Protein AF-A0A6B3H0V3-F1 (afdb_monomer)

Solvent-accessible surface area (backbone atoms only — not comparable to full-atom values): 5989 Å² total; per-residue (Å²): 111,66,80,54,51,26,63,75,72,72,44,69,34,67,39,83,48,92,97,48,70,41,69,31,74,62,24,48,54,48,48,50,52,49,38,36,52,51,39,52,52,52,49,53,53,34,56,59,49,37,74,75,75,44,64,50,52,76,47,32,41,62,29,33,73,68,52,39,71,73,42,46,67,62,52,58,51,49,46,49,71,81,26,72,63,41,43,77,44,76,44,82,32,55,68,74,56,37,54,51,28,42,73,30,43,78,28,99

pLDDT: mean 90.6, std 6.42, range [68.62, 97.12]

Structure (mmCIF, N/CA/C/O backbone):
data_AF-A0A6B3H0V3-F1
#
_entry.id   AF-A0A6B3H0V3-F1
#
loop_
_atom_site.group_PDB
_atom_site.i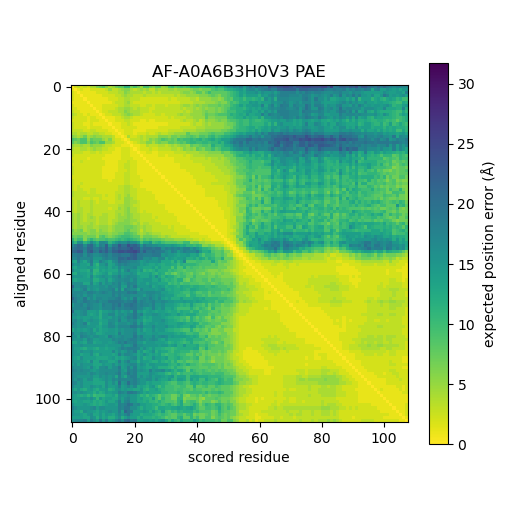d
_atom_site.type_symbol
_atom_site.label_atom_id
_atom_site.label_alt_id
_atom_site.label_comp_id
_atom_site.label_asym_id
_atom_site.label_entity_id
_atom_site.label_seq_id
_atom_site.pdbx_PDB_ins_code
_atom_site.Cartn_x
_atom_site.Cartn_y
_atom_site.Cartn_z
_atom_site.occupancy
_atom_site.B_iso_or_equiv
_atom_site.auth_seq_id
_atom_site.auth_comp_id
_atom_site.auth_asym_id
_atom_site.auth_a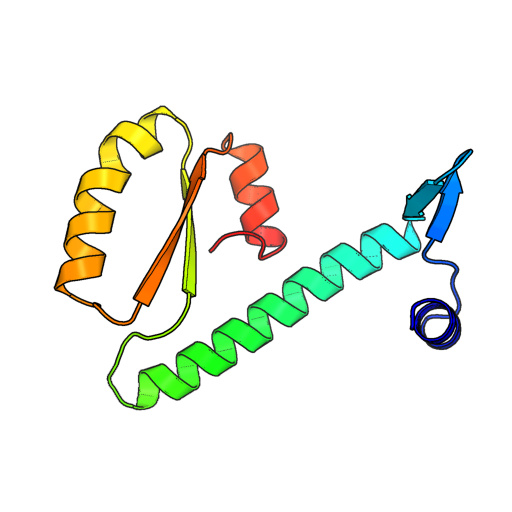tom_id
_atom_site.pdbx_PDB_model_num
ATOM 1 N N . GLN A 1 1 ? -20.292 9.415 7.855 1.00 84.12 1 GLN A N 1
ATOM 2 C CA . GLN A 1 1 ? -19.999 8.021 7.449 1.00 84.12 1 GLN A CA 1
ATOM 3 C C . GLN A 1 1 ? -19.484 7.171 8.610 1.00 84.12 1 GLN A C 1
ATOM 5 O O . GLN A 1 1 ? -20.009 6.084 8.793 1.00 84.12 1 GLN A O 1
ATOM 10 N N . MET A 1 2 ? -18.563 7.657 9.452 1.00 88.94 2 MET A N 1
ATOM 11 C CA . MET A 1 2 ? -17.979 6.826 10.520 1.00 88.94 2 MET A CA 1
ATOM 12 C C . MET A 1 2 ? -18.982 6.310 11.565 1.00 88.94 2 MET A C 1
ATOM 14 O O . MET A 1 2 ? -19.017 5.121 11.836 1.00 88.94 2 MET A O 1
ATOM 18 N N . ALA A 1 3 ? -19.923 7.147 12.011 1.00 87.19 3 ALA A N 1
ATOM 19 C CA . ALA A 1 3 ? -21.003 6.712 12.907 1.00 87.19 3 ALA A CA 1
ATOM 20 C C . ALA A 1 3 ? -21.958 5.659 12.298 1.00 87.19 3 ALA A C 1
ATOM 22 O O . ALA A 1 3 ? -22.752 5.054 13.012 1.00 87.19 3 ALA A O 1
ATOM 23 N N . LYS A 1 4 ? -21.965 5.477 10.969 1.00 92.62 4 LYS A N 1
ATOM 24 C CA . LYS A 1 4 ? -22.687 4.373 10.316 1.00 92.62 4 LYS A CA 1
ATOM 25 C C . LYS A 1 4 ? -21.854 3.093 10.398 1.00 92.62 4 LYS A C 1
ATOM 27 O O . LYS A 1 4 ? -22.382 2.078 10.828 1.00 92.62 4 LYS A O 1
ATOM 32 N N . LEU A 1 5 ? -20.565 3.184 10.078 1.00 92.19 5 LEU A N 1
ATOM 33 C CA . LEU A 1 5 ? -19.636 2.059 10.148 1.00 92.19 5 LEU A CA 1
ATOM 34 C C . LEU A 1 5 ? -19.510 1.502 11.574 1.00 92.19 5 LEU A C 1
ATOM 36 O O . LEU A 1 5 ? -19.591 0.299 11.766 1.00 92.19 5 LEU A O 1
ATOM 40 N N . GLU A 1 6 ? -19.418 2.364 12.588 1.00 93.44 6 GLU A N 1
ATOM 41 C CA . GLU A 1 6 ? -19.401 1.942 13.998 1.00 93.44 6 GLU A CA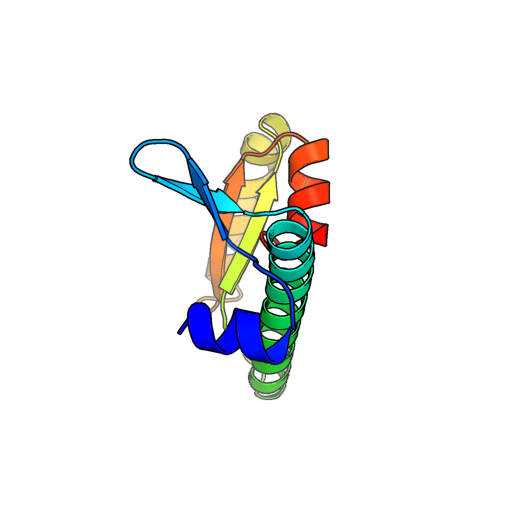 1
ATOM 42 C C . GLU A 1 6 ? -20.680 1.190 14.400 1.00 93.44 6 GLU A C 1
ATOM 44 O O . GLU A 1 6 ? -20.623 0.247 15.186 1.00 93.44 6 GLU A O 1
ATOM 49 N N . ARG A 1 7 ? -21.838 1.567 13.836 1.00 93.81 7 ARG A N 1
ATOM 50 C CA . ARG A 1 7 ? -23.105 0.854 14.065 1.00 93.81 7 ARG A CA 1
ATOM 51 C C . ARG A 1 7 ? -23.144 -0.502 13.370 1.00 93.81 7 ARG A C 1
ATOM 53 O O . ARG A 1 7 ? -23.690 -1.436 13.938 1.00 93.81 7 ARG A O 1
ATOM 60 N N . GLU A 1 8 ? -22.588 -0.606 12.169 1.00 92.75 8 GLU A N 1
ATOM 61 C CA . GLU A 1 8 ? -22.526 -1.863 11.412 1.00 92.75 8 GLU A CA 1
ATOM 62 C C . GLU A 1 8 ? -21.527 -2.850 12.030 1.00 92.75 8 GLU A C 1
ATOM 64 O O . GLU A 1 8 ? -21.814 -4.038 12.123 1.00 92.75 8 GLU A O 1
ATOM 69 N N . VAL A 1 9 ? -20.385 -2.353 12.510 1.00 91.25 9 VAL A N 1
ATOM 70 C CA . VAL A 1 9 ? -19.352 -3.151 13.191 1.00 91.25 9 VAL A CA 1
ATOM 71 C C . VAL A 1 9 ? -19.728 -3.448 14.651 1.00 91.25 9 VAL A C 1
ATOM 73 O O . VAL A 1 9 ? -19.210 -4.387 15.252 1.00 91.25 9 VAL A O 1
ATOM 76 N N . GLY A 1 10 ? -20.626 -2.655 15.244 1.00 94.19 10 GLY A N 1
ATOM 77 C CA . GLY A 1 10 ? -21.059 -2.797 16.636 1.00 94.19 10 GLY A CA 1
ATOM 78 C C . GLY A 1 10 ? -20.011 -2.364 17.668 1.00 94.19 10 GLY A C 1
ATOM 79 O O . GLY A 1 10 ? -20.161 -2.661 18.851 1.00 94.19 10 GLY A O 1
ATOM 80 N N . GLN A 1 11 ? -18.951 -1.668 17.245 1.00 95.69 11 GLN A N 1
ATOM 81 C CA . GLN A 1 11 ? -17.875 -1.183 18.113 1.00 95.69 11 GLN A CA 1
ATOM 82 C C . GLN A 1 11 ? -17.517 0.265 17.778 1.00 95.69 11 GLN A C 1
ATOM 84 O O . GLN A 1 11 ? -17.574 0.677 16.620 1.00 95.69 11 GLN A O 1
ATOM 89 N N . GLN A 1 12 ? -17.099 1.034 18.789 1.00 95.75 12 GLN A N 1
ATOM 90 C CA . GLN A 1 12 ? -16.483 2.335 18.535 1.00 95.75 12 GLN A CA 1
ATOM 91 C C . GLN A 1 12 ? -15.110 2.144 17.900 1.00 95.75 12 GLN A C 1
ATOM 93 O O . GLN A 1 12 ? -14.260 1.420 18.421 1.00 95.75 12 GLN A O 1
ATOM 98 N N . LEU A 1 13 ? -14.885 2.831 16.788 1.00 96.00 13 LEU A N 1
ATOM 99 C CA . LEU A 1 13 ? -13.652 2.790 16.010 1.00 96.00 13 LEU A CA 1
ATOM 100 C C . LEU A 1 13 ? -12.782 4.013 16.314 1.00 96.00 13 LEU A C 1
ATOM 102 O O . LEU A 1 13 ? -11.558 3.954 16.192 1.00 96.00 13 LEU A O 1
ATOM 106 N N . LEU A 1 14 ? -13.400 5.110 16.762 1.00 95.81 14 LEU A N 1
ATOM 107 C CA . LEU A 1 14 ? -12.720 6.332 17.174 1.00 95.81 14 LEU A CA 1
ATOM 108 C C . LEU A 1 14 ? -12.981 6.652 18.647 1.00 95.81 14 LEU A C 1
ATOM 110 O O . LEU A 1 14 ? -14.096 6.541 19.145 1.00 95.81 14 LEU A O 1
ATOM 114 N N . ALA A 1 15 ? -11.947 7.131 19.332 1.00 94.31 15 ALA A N 1
ATOM 115 C CA . ALA A 1 15 ? -12.032 7.683 20.678 1.00 94.31 15 ALA A CA 1
ATOM 116 C C . ALA A 1 15 ? -11.558 9.140 20.688 1.00 94.31 15 ALA A C 1
ATOM 118 O O . ALA A 1 15 ? -10.631 9.511 19.963 1.00 94.31 15 ALA A O 1
ATOM 119 N N . ARG A 1 16 ? -12.161 9.973 21.544 1.00 94.06 16 ARG A N 1
ATOM 120 C CA . ARG A 1 16 ? -11.704 11.356 21.761 1.00 94.06 16 ARG A CA 1
ATOM 121 C C . ARG A 1 16 ? -10.292 11.361 22.352 1.00 94.06 16 ARG A C 1
ATOM 123 O O . ARG A 1 16 ? -9.981 10.561 23.231 1.00 94.06 16 ARG A O 1
ATOM 130 N N . ASN A 1 17 ? -9.458 12.284 21.887 1.00 92.94 17 ASN A N 1
ATOM 131 C CA . ASN A 1 17 ? -8.113 12.516 22.402 1.00 92.94 17 ASN A CA 1
ATOM 132 C C . ASN A 1 17 ? -7.835 14.026 22.456 1.00 92.94 17 ASN A C 1
ATOM 134 O O . ASN A 1 17 ? -7.367 14.622 21.484 1.00 92.94 17 ASN A O 1
ATOM 138 N N . GLY A 1 18 ? -8.196 14.665 23.573 1.00 92.38 18 GLY A N 1
ATOM 139 C CA . GLY A 1 18 ? -8.121 16.120 23.719 1.00 92.38 18 GLY A CA 1
ATOM 140 C C . GLY A 1 18 ? -8.971 16.842 22.668 1.00 92.38 18 GLY A C 1
ATOM 141 O O . GLY A 1 18 ? -10.189 16.679 22.629 1.00 92.38 18 GLY A O 1
ATOM 142 N N . ARG A 1 19 ? -8.320 17.631 21.801 1.00 93.12 19 ARG A N 1
ATOM 143 C CA . ARG A 1 19 ? -8.970 18.330 20.674 1.00 93.12 19 ARG A CA 1
ATOM 144 C C . ARG A 1 19 ? -9.111 17.475 19.405 1.00 93.12 19 ARG A C 1
ATOM 146 O O . ARG A 1 19 ? -9.675 17.954 18.429 1.00 93.12 19 ARG A O 1
ATOM 153 N N . GLY A 1 20 ? -8.602 16.244 19.404 1.00 93.81 20 GLY A N 1
ATOM 154 C CA . GLY A 1 20 ? -8.627 15.339 18.255 1.00 93.81 20 GLY A CA 1
ATOM 155 C C . GLY A 1 20 ? -9.321 14.009 18.540 1.00 93.81 20 GLY A C 1
ATOM 156 O O . GLY A 1 20 ? -10.014 13.830 19.547 1.00 93.81 20 GLY A O 1
ATOM 157 N N . VAL A 1 21 ? -9.104 13.055 17.637 1.00 94.62 21 VAL A N 1
ATOM 158 C CA . VAL A 1 21 ? -9.561 11.666 17.751 1.00 94.62 21 VAL A CA 1
ATOM 159 C C . VAL A 1 21 ? -8.394 10.711 17.520 1.00 94.62 21 VAL A C 1
ATOM 161 O O . VAL A 1 21 ? -7.431 11.050 16.835 1.00 94.62 21 VAL A O 1
ATOM 164 N N . ARG A 1 22 ? -8.476 9.516 18.100 1.00 95.06 22 ARG A N 1
ATOM 165 C CA . ARG A 1 22 ? -7.552 8.403 17.857 1.00 95.06 22 ARG A CA 1
ATOM 166 C C . ARG A 1 22 ? -8.339 7.147 17.514 1.00 95.06 22 ARG A C 1
ATOM 168 O O . ARG A 1 22 ? -9.467 6.997 17.977 1.00 95.06 22 ARG A O 1
ATOM 175 N N . LEU A 1 23 ? -7.725 6.225 16.779 1.00 95.00 23 LEU A N 1
ATOM 176 C CA . LEU A 1 23 ? -8.294 4.892 16.591 1.00 95.00 23 LEU A CA 1
ATOM 177 C C . LEU A 1 23 ? -8.358 4.146 17.933 1.00 95.00 23 LEU A C 1
ATOM 179 O O . LEU A 1 23 ? -7.411 4.195 18.733 1.00 95.00 23 LEU A O 1
ATOM 183 N N . THR A 1 24 ? -9.465 3.449 18.170 1.00 96.62 24 THR A N 1
ATOM 184 C CA . THR A 1 24 ? -9.555 2.392 19.188 1.00 96.62 24 THR A CA 1
ATOM 185 C C . THR A 1 24 ? -8.789 1.151 18.715 1.00 96.62 24 THR A C 1
ATOM 187 O O . THR A 1 24 ? -8.259 1.132 17.602 1.00 96.62 24 THR A O 1
ATOM 190 N N . ASP A 1 25 ? -8.711 0.105 19.540 1.00 95.62 25 ASP A N 1
ATOM 191 C CA . ASP A 1 25 ? -8.127 -1.172 19.102 1.00 95.62 25 ASP A CA 1
ATOM 192 C C . ASP A 1 25 ? -8.945 -1.797 17.966 1.00 95.62 25 ASP A C 1
ATOM 194 O O . ASP A 1 25 ? -8.379 -2.209 16.957 1.00 95.62 25 ASP A O 1
ATOM 198 N N . ALA A 1 26 ? -10.277 -1.745 18.067 1.00 94.50 26 ALA A N 1
ATOM 199 C CA . ALA A 1 26 ? -11.177 -2.144 16.988 1.00 94.50 26 ALA A CA 1
ATOM 200 C C . ALA A 1 26 ? -10.986 -1.286 15.727 1.00 94.50 26 ALA A C 1
ATOM 202 O O . ALA A 1 26 ? -10.977 -1.808 14.616 1.00 94.50 26 ALA A O 1
ATOM 203 N N . GLY A 1 27 ? -10.777 0.025 15.898 1.00 95.50 27 GLY A N 1
ATOM 204 C CA . GLY A 1 27 ? -10.478 0.946 14.803 1.00 95.50 27 GLY A CA 1
ATOM 205 C C . GLY A 1 27 ? -9.171 0.618 14.083 1.00 95.50 27 GLY A C 1
ATOM 206 O O . GLY A 1 27 ? -9.140 0.640 12.857 1.00 95.50 27 GLY A O 1
ATOM 207 N N . ARG A 1 28 ? -8.108 0.282 14.827 1.00 95.25 28 ARG A N 1
ATOM 208 C CA . ARG A 1 28 ? -6.830 -0.172 14.253 1.00 95.25 28 ARG A CA 1
ATOM 209 C C . ARG A 1 28 ? -6.996 -1.474 13.482 1.00 95.25 28 ARG A C 1
ATOM 211 O O . ARG A 1 28 ? -6.607 -1.531 12.323 1.00 95.25 28 ARG A O 1
ATOM 218 N N . LEU A 1 29 ? -7.634 -2.470 14.097 1.00 94.44 29 LEU A N 1
ATOM 219 C CA . LEU A 1 29 ? -7.865 -3.767 13.467 1.00 94.44 29 LEU A CA 1
ATOM 220 C C . LEU A 1 29 ? -8.663 -3.627 12.163 1.00 94.44 29 LEU A C 1
ATOM 222 O O . LEU A 1 29 ? -8.295 -4.201 11.141 1.00 94.44 29 LEU A O 1
ATOM 226 N N . LEU A 1 30 ? -9.736 -2.831 12.178 1.00 94.12 30 LEU A N 1
ATOM 227 C CA . LEU A 1 30 ? -10.532 -2.583 10.980 1.00 94.12 30 LEU A CA 1
ATOM 228 C C . LEU A 1 30 ? -9.730 -1.848 9.903 1.00 94.12 30 LEU A C 1
ATOM 230 O O . LEU A 1 30 ? -9.859 -2.193 8.734 1.00 94.12 30 LEU A O 1
ATOM 234 N N . ALA A 1 31 ? -8.917 -0.856 10.276 1.00 90.94 31 ALA A N 1
ATOM 235 C CA . ALA A 1 31 ? -8.081 -0.126 9.328 1.00 90.94 31 ALA A CA 1
ATOM 236 C C . ALA A 1 31 ? -7.070 -1.051 8.632 1.00 90.94 31 ALA A C 1
ATOM 238 O O . ALA A 1 31 ? -6.965 -1.004 7.409 1.00 90.94 31 ALA A O 1
ATOM 239 N N . ASP A 1 32 ? -6.406 -1.936 9.383 1.00 89.81 32 ASP A N 1
ATOM 240 C CA . ASP A 1 32 ? -5.471 -2.918 8.820 1.00 89.81 32 ASP A CA 1
ATOM 241 C C . ASP A 1 32 ? -6.180 -3.874 7.837 1.00 89.81 32 ASP A C 1
ATOM 243 O O . ASP A 1 32 ? -5.665 -4.163 6.756 1.00 89.81 32 ASP A O 1
ATOM 247 N N . HIS A 1 33 ? -7.392 -4.344 8.159 1.00 93.00 33 HIS A N 1
ATOM 248 C CA . HIS A 1 33 ? -8.174 -5.177 7.235 1.00 93.00 33 HIS A CA 1
ATOM 249 C C . HIS A 1 33 ? -8.683 -4.407 6.012 1.00 93.00 33 HIS A C 1
ATOM 251 O O . HIS A 1 33 ? -8.665 -4.942 4.904 1.00 93.00 33 HIS A O 1
ATOM 257 N N . ALA A 1 34 ? -9.136 -3.167 6.197 1.00 91.06 34 ALA A N 1
ATOM 258 C CA . ALA A 1 34 ? -9.650 -2.336 5.117 1.00 91.06 34 ALA A CA 1
ATOM 259 C C . ALA A 1 34 ? -8.560 -2.013 4.090 1.00 91.06 34 ALA A C 1
ATOM 261 O O . ALA A 1 34 ? -8.819 -2.132 2.896 1.00 91.06 34 ALA A O 1
ATOM 262 N N . ALA A 1 35 ? -7.348 -1.678 4.545 1.00 87.50 35 ALA A N 1
ATOM 263 C CA . ALA A 1 35 ? -6.205 -1.425 3.669 1.00 87.50 35 ALA A CA 1
ATOM 264 C C . ALA A 1 35 ? -5.914 -2.638 2.768 1.00 87.50 35 ALA A C 1
ATOM 266 O O . ALA A 1 35 ? -5.864 -2.514 1.545 1.00 87.50 35 ALA A O 1
ATOM 267 N N . ARG A 1 36 ? -5.892 -3.843 3.352 1.00 87.25 36 ARG A N 1
ATOM 268 C CA . ARG A 1 36 ? -5.701 -5.095 2.604 1.00 87.25 36 ARG A CA 1
ATOM 269 C C . ARG A 1 36 ? -6.814 -5.363 1.593 1.00 87.25 36 ARG A C 1
ATOM 271 O O . ARG A 1 36 ? -6.528 -5.778 0.478 1.00 87.25 36 ARG A O 1
ATOM 278 N N . ILE A 1 37 ? -8.078 -5.148 1.962 1.0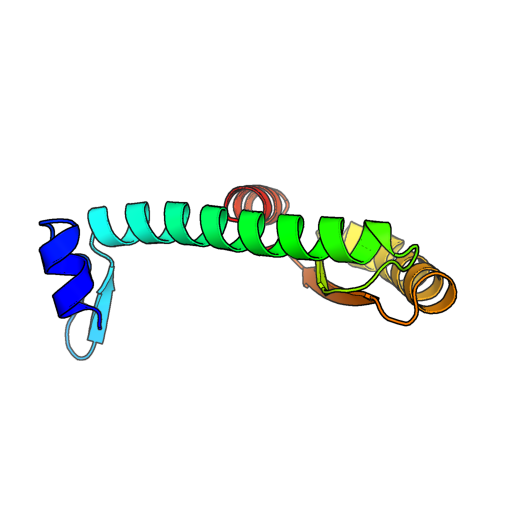0 93.00 37 ILE A N 1
ATOM 279 C CA . ILE A 1 37 ? -9.214 -5.354 1.047 1.00 93.00 37 ILE A CA 1
ATOM 280 C C . ILE A 1 37 ? -9.127 -4.397 -0.143 1.00 93.00 37 ILE A C 1
ATOM 282 O O . ILE A 1 37 ? -9.335 -4.822 -1.275 1.00 93.00 37 ILE A O 1
ATOM 286 N N . LEU A 1 38 ? -8.816 -3.125 0.107 1.00 89.06 38 LEU A N 1
ATOM 287 C CA . LEU A 1 38 ? -8.702 -2.121 -0.949 1.00 89.06 38 LEU A CA 1
ATOM 288 C C . LEU A 1 38 ? -7.557 -2.452 -1.911 1.00 89.06 38 LEU A C 1
ATOM 290 O O . LEU A 1 38 ? -7.795 -2.483 -3.113 1.00 89.06 38 LEU A O 1
ATOM 294 N N . SER A 1 39 ? -6.387 -2.826 -1.389 1.00 83.75 39 SER A N 1
ATOM 295 C CA . SER A 1 39 ? -5.257 -3.292 -2.205 1.00 83.75 39 SER A CA 1
ATOM 296 C C . SER A 1 39 ? -5.632 -4.501 -3.079 1.00 83.75 39 SER A C 1
ATOM 298 O O . SER A 1 39 ? -5.309 -4.544 -4.262 1.00 83.75 39 SER A O 1
ATOM 300 N N . GLN A 1 40 ? -6.397 -5.465 -2.553 1.00 86.31 40 GLN A N 1
ATOM 301 C CA . GLN A 1 40 ? -6.866 -6.603 -3.357 1.00 86.31 40 GLN A CA 1
ATOM 302 C C . GLN A 1 40 ? -7.867 -6.205 -4.451 1.00 86.31 40 GLN A C 1
ATOM 304 O O . GLN A 1 40 ? -7.877 -6.810 -5.521 1.00 86.31 40 GLN A O 1
ATOM 309 N N . VAL A 1 41 ? -8.711 -5.200 -4.206 1.00 91.69 41 VAL A N 1
ATOM 310 C CA . VAL A 1 41 ? -9.620 -4.664 -5.231 1.00 91.69 41 VAL A CA 1
ATOM 311 C C . VAL A 1 41 ? -8.838 -3.947 -6.330 1.00 91.69 41 VAL A C 1
ATOM 313 O O . VAL A 1 41 ? -9.144 -4.140 -7.504 1.00 91.69 41 VAL A O 1
ATOM 316 N N . GLU A 1 42 ? -7.831 -3.154 -5.966 1.00 85.94 42 GLU A N 1
ATOM 317 C CA . GLU A 1 42 ? -6.946 -2.473 -6.917 1.00 85.94 42 GLU A CA 1
ATOM 318 C C . GLU A 1 42 ? -6.175 -3.479 -7.778 1.00 85.94 42 GLU A C 1
ATOM 320 O O . GLU A 1 42 ? -6.166 -3.353 -9.003 1.00 85.94 42 GLU A O 1
ATOM 325 N N . LEU A 1 43 ? -5.629 -4.535 -7.167 1.00 83.62 43 LEU A N 1
ATOM 326 C CA . LEU A 1 43 ? -4.977 -5.625 -7.892 1.00 83.62 43 LEU A CA 1
ATOM 327 C C . LEU A 1 43 ? -5.939 -6.309 -8.870 1.00 83.62 43 LEU A C 1
ATOM 329 O O . LEU A 1 43 ? -5.603 -6.484 -10.035 1.00 83.62 43 LEU A O 1
ATOM 333 N N . ALA A 1 44 ? -7.162 -6.631 -8.439 1.00 86.12 44 ALA A N 1
ATOM 334 C CA . ALA A 1 44 ? -8.152 -7.251 -9.317 1.00 86.12 44 ALA A CA 1
ATOM 335 C C . ALA A 1 44 ? -8.526 -6.353 -10.510 1.00 86.12 44 ALA A C 1
ATOM 337 O O . ALA A 1 44 ? -8.739 -6.849 -11.615 1.00 86.12 44 ALA A O 1
ATOM 338 N N . GLN A 1 45 ? -8.608 -5.035 -10.307 1.00 85.44 45 GLN A N 1
ATOM 339 C CA . GLN A 1 45 ? -8.829 -4.082 -11.397 1.00 85.44 45 GLN A CA 1
ATOM 340 C C . GLN A 1 45 ? -7.637 -4.049 -12.357 1.00 85.44 45 GLN A C 1
ATOM 342 O O . GLN A 1 45 ? -7.842 -4.097 -13.568 1.00 85.44 45 GLN A O 1
ATOM 347 N N . SER A 1 46 ? -6.414 -4.026 -11.820 1.00 77.31 46 SER A N 1
ATOM 348 C CA . SER A 1 46 ? -5.177 -4.096 -12.601 1.00 77.31 46 SER A CA 1
ATOM 349 C C . SER A 1 46 ? -5.112 -5.371 -13.445 1.00 77.31 46 SER A C 1
ATOM 351 O O . SER A 1 46 ? -4.893 -5.294 -14.649 1.00 77.31 46 SER A O 1
ATOM 353 N N . ASP A 1 47 ? -5.414 -6.536 -12.866 1.00 81.69 47 ASP A N 1
ATOM 354 C CA . ASP A 1 47 ? -5.409 -7.824 -13.570 1.00 81.69 47 ASP A CA 1
ATOM 355 C C . ASP A 1 47 ? -6.424 -7.867 -14.725 1.00 81.69 47 ASP A C 1
ATOM 357 O O . ASP A 1 47 ? -6.148 -8.428 -15.789 1.00 81.69 47 ASP A O 1
ATOM 361 N N . ILE A 1 48 ? -7.604 -7.265 -14.540 1.00 82.56 48 ILE A N 1
ATOM 362 C CA . ILE A 1 48 ? -8.633 -7.163 -15.587 1.00 82.56 48 ILE A CA 1
ATOM 363 C C . ILE A 1 48 ? -8.161 -6.266 -16.734 1.00 82.56 48 ILE A C 1
ATOM 365 O O . ILE A 1 48 ? -8.402 -6.581 -17.900 1.00 82.56 48 ILE A O 1
ATOM 369 N N . GLU A 1 49 ? -7.493 -5.157 -16.429 1.00 74.56 49 GLU A N 1
ATOM 370 C CA . GLU A 1 49 ? -6.943 -4.271 -17.454 1.00 74.56 49 GLU A CA 1
ATOM 371 C C . GLU A 1 49 ? -5.723 -4.901 -18.146 1.00 74.56 49 GLU A C 1
ATOM 373 O O . GLU A 1 49 ? -5.622 -4.854 -19.369 1.00 74.56 49 GLU A O 1
ATOM 378 N N . ALA A 1 50 ? -4.876 -5.629 -17.415 1.00 70.94 50 ALA A N 1
ATOM 379 C CA . ALA A 1 50 ? -3.750 -6.376 -17.969 1.00 70.94 50 ALA A CA 1
ATOM 380 C C . ALA A 1 50 ? -4.187 -7.480 -18.951 1.00 70.94 50 ALA A C 1
ATOM 382 O O . ALA A 1 50 ? -3.466 -7.767 -19.909 1.00 70.94 50 ALA A O 1
ATOM 383 N N . GLN A 1 51 ? -5.388 -8.062 -18.802 1.00 68.88 51 GLN A N 1
ATOM 384 C CA . GLN A 1 51 ? -5.961 -8.965 -19.818 1.00 68.88 51 GLN A CA 1
ATOM 385 C C . GLN A 1 51 ? -6.162 -8.293 -21.185 1.00 68.88 51 GLN A C 1
ATOM 387 O O . GLN A 1 51 ? -6.254 -8.991 -22.196 1.00 68.88 51 GLN A O 1
ATOM 392 N N . ARG A 1 52 ? -6.203 -6.956 -21.247 1.00 68.62 52 ARG A N 1
ATOM 393 C CA . ARG A 1 52 ? -6.233 -6.194 -22.505 1.00 68.62 52 ARG A CA 1
ATOM 394 C C . ARG A 1 52 ? -4.851 -6.057 -23.155 1.00 68.62 52 ARG A C 1
ATOM 396 O O . ARG A 1 52 ? -4.767 -5.548 -24.266 1.00 68.62 52 ARG A O 1
ATOM 403 N N . GLY A 1 53 ? -3.800 -6.578 -22.516 1.00 69.75 53 GLY A N 1
ATOM 404 C CA . GLY A 1 53 ? -2.435 -6.640 -23.043 1.00 69.75 53 GLY A CA 1
ATOM 405 C C . GLY A 1 53 ? -1.550 -5.450 -22.668 1.00 69.75 53 GLY A C 1
ATOM 406 O O . GLY A 1 53 ? -0.410 -5.389 -23.123 1.00 69.75 53 GLY A O 1
ATOM 407 N N . GLU A 1 54 ? -2.041 -4.531 -21.839 1.00 71.44 54 GLU A N 1
ATOM 408 C CA . GLU A 1 54 ? -1.322 -3.324 -21.429 1.00 71.44 54 GLU A CA 1
ATOM 409 C C . GLU A 1 54 ? -1.101 -3.330 -19.910 1.00 71.44 54 GLU A C 1
ATOM 411 O O . GLU A 1 54 ? -2.029 -3.541 -19.131 1.00 71.44 54 GLU A O 1
ATOM 416 N N . VAL A 1 55 ? 0.146 -3.115 -19.476 1.00 79.81 55 VAL A N 1
ATOM 417 C CA . VAL A 1 55 ? 0.476 -2.932 -18.054 1.00 79.81 55 VAL A CA 1
ATOM 418 C C . VAL A 1 55 ? 0.116 -1.499 -17.674 1.00 79.81 55 VAL A C 1
ATOM 420 O O . VAL A 1 55 ? 0.868 -0.562 -17.951 1.00 79.81 55 VAL A O 1
ATOM 423 N N . VAL A 1 56 ? -1.048 -1.342 -17.052 1.00 81.19 56 VAL A N 1
ATOM 424 C CA . VAL A 1 56 ? -1.617 -0.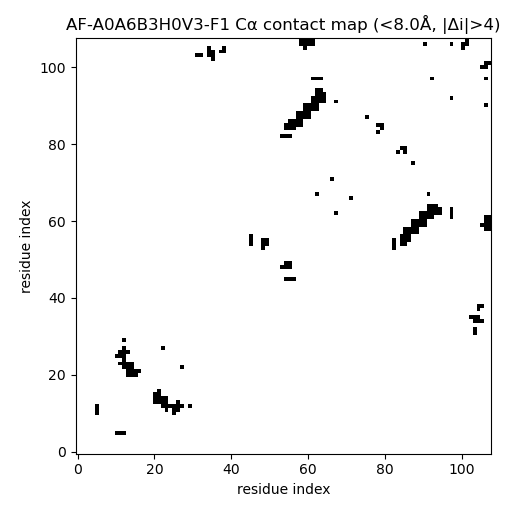056 -16.634 1.00 81.19 56 VAL A CA 1
ATOM 425 C C . VAL A 1 56 ? -1.909 -0.068 -15.134 1.00 81.19 56 VAL A C 1
ATOM 427 O O . VAL A 1 56 ? -2.063 -1.128 -14.534 1.00 81.19 56 VAL A O 1
ATOM 430 N N . GLY A 1 57 ? -1.996 1.108 -14.510 1.00 84.44 57 GLY A N 1
ATOM 431 C CA . GLY A 1 57 ? -2.337 1.239 -13.088 1.00 84.44 57 GLY A CA 1
ATOM 432 C C . GLY A 1 57 ? -1.275 1.973 -12.276 1.00 84.44 57 GLY A C 1
ATOM 433 O O . GLY A 1 57 ? -0.520 2.783 -12.816 1.00 84.44 57 GLY A O 1
ATOM 434 N N . GLU A 1 58 ? -1.245 1.736 -10.966 1.00 88.50 58 GLU A N 1
ATOM 435 C CA . GLU A 1 58 ? -0.257 2.309 -10.050 1.00 88.50 58 GLU A CA 1
ATOM 436 C C . GLU A 1 58 ? 0.434 1.196 -9.256 1.00 88.50 58 GLU A C 1
ATOM 438 O O . GLU A 1 58 ? -0.225 0.262 -8.816 1.00 88.50 58 GLU A O 1
ATOM 443 N N . VAL A 1 59 ? 1.753 1.310 -9.087 1.00 91.56 59 VAL A N 1
ATOM 444 C CA . VAL A 1 59 ? 2.564 0.456 -8.210 1.00 91.56 59 VAL A CA 1
ATOM 445 C C . VAL A 1 59 ? 3.423 1.337 -7.303 1.00 91.56 59 VAL A C 1
ATOM 447 O O . VAL A 1 59 ? 4.031 2.312 -7.757 1.00 91.56 59 VAL A O 1
ATOM 450 N N . THR A 1 60 ? 3.488 1.021 -6.016 1.00 95.00 60 THR A N 1
ATOM 451 C CA . THR A 1 60 ? 4.269 1.747 -5.014 1.00 95.00 60 THR A CA 1
ATOM 452 C C . THR A 1 60 ? 5.413 0.883 -4.508 1.00 95.00 60 THR A C 1
ATOM 454 O O . THR A 1 60 ? 5.236 0.051 -3.632 1.00 95.00 60 THR A O 1
ATOM 457 N N . LEU A 1 61 ? 6.626 1.145 -4.986 1.00 95.00 61 LEU A N 1
ATOM 458 C CA . LEU A 1 61 ? 7.823 0.402 -4.598 1.00 95.00 61 LEU A CA 1
ATOM 459 C C . LEU A 1 61 ? 8.400 0.914 -3.272 1.00 95.00 61 LEU A C 1
ATOM 461 O O . LEU A 1 61 ? 8.627 2.116 -3.099 1.00 95.00 61 LEU A O 1
ATOM 465 N N . SER A 1 62 ? 8.721 0.001 -2.359 1.00 95.56 62 SER A N 1
ATOM 466 C CA . SER A 1 62 ? 9.491 0.295 -1.146 1.00 95.56 62 SER A CA 1
ATOM 467 C C . SER A 1 62 ? 10.957 -0.112 -1.306 1.00 95.56 62 SER A C 1
ATOM 469 O O . SER A 1 62 ? 11.255 -1.206 -1.779 1.00 95.56 62 SER A O 1
ATOM 471 N N . ALA A 1 63 ? 11.889 0.747 -0.885 1.00 95.44 63 ALA A N 1
ATOM 472 C CA . ALA A 1 63 ? 13.305 0.389 -0.800 1.00 95.44 63 ALA A CA 1
ATOM 473 C C . ALA A 1 63 ? 13.985 1.057 0.401 1.00 95.44 63 ALA A C 1
ATOM 475 O O . ALA A 1 63 ? 13.745 2.225 0.685 1.00 95.44 63 ALA A O 1
ATOM 476 N N . PHE A 1 64 ? 14.881 0.341 1.077 1.00 95.00 64 PHE A N 1
ATOM 477 C CA . PHE A 1 64 ? 15.756 0.922 2.101 1.00 95.00 64 PHE A CA 1
ATOM 478 C C . PHE A 1 64 ? 16.870 1.764 1.452 1.00 95.00 64 PHE A C 1
ATOM 480 O O . PHE A 1 64 ? 17.183 1.547 0.277 1.00 95.00 64 PHE A O 1
ATOM 487 N N . PRO A 1 65 ? 17.520 2.698 2.172 1.00 93.81 65 PRO A N 1
ATOM 488 C CA . PRO A 1 65 ? 18.321 3.766 1.560 1.00 93.81 65 PRO A CA 1
ATOM 489 C C . PRO A 1 65 ? 19.423 3.307 0.590 1.00 93.81 65 PRO A C 1
ATOM 491 O O . PRO A 1 65 ? 19.698 3.964 -0.416 1.00 93.81 65 PRO A O 1
ATOM 494 N N . THR A 1 66 ? 20.087 2.180 0.860 1.00 95.38 66 THR A N 1
ATOM 495 C CA . THR A 1 66 ? 21.131 1.645 -0.031 1.00 95.38 66 THR A CA 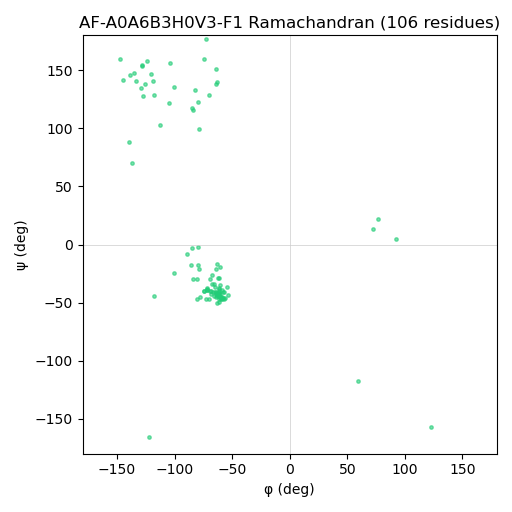1
ATOM 496 C C . THR A 1 66 ? 20.545 1.001 -1.291 1.00 95.38 66 THR A C 1
ATOM 498 O O . THR A 1 66 ? 21.065 1.244 -2.380 1.00 95.38 66 THR A O 1
ATOM 501 N N . ALA A 1 67 ? 19.435 0.265 -1.184 1.00 93.69 67 ALA A N 1
ATOM 502 C CA . ALA A 1 67 ? 18.706 -0.263 -2.339 1.00 93.69 67 ALA A CA 1
ATOM 503 C C . ALA A 1 67 ? 18.041 0.852 -3.157 1.00 93.69 67 ALA A C 1
ATOM 505 O O . ALA A 1 67 ? 18.106 0.834 -4.385 1.00 93.69 67 ALA A O 1
ATOM 506 N N . ALA A 1 68 ? 17.473 1.858 -2.489 1.00 94.50 68 ALA A N 1
ATOM 507 C CA . ALA A 1 68 ? 16.849 3.008 -3.131 1.00 94.50 68 ALA A CA 1
ATOM 508 C C . ALA A 1 68 ? 17.837 3.714 -4.070 1.00 94.50 68 ALA A C 1
ATOM 510 O O . ALA A 1 68 ? 17.530 3.967 -5.233 1.00 94.50 68 ALA A O 1
ATOM 511 N N . ARG A 1 69 ? 19.065 3.947 -3.595 1.00 95.12 69 ARG A N 1
ATOM 512 C CA . ARG A 1 69 ? 20.136 4.568 -4.388 1.00 95.12 69 ARG A CA 1
ATOM 513 C C . ARG A 1 69 ? 20.687 3.650 -5.476 1.00 95.12 69 ARG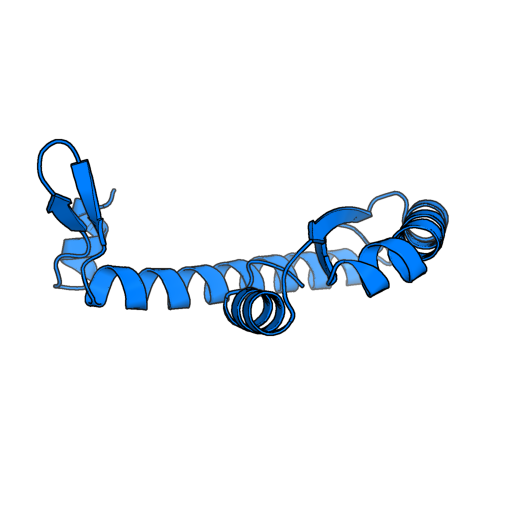 A C 1
ATOM 515 O O . ARG A 1 69 ? 21.003 4.131 -6.559 1.00 95.12 69 ARG A O 1
ATOM 522 N N . GLY A 1 70 ? 20.834 2.359 -5.183 1.00 96.19 70 GLY A N 1
ATOM 523 C CA . GLY A 1 70 ? 21.478 1.405 -6.088 1.00 96.19 70 GLY A CA 1
ATOM 524 C C . GLY A 1 70 ? 20.582 0.879 -7.209 1.00 96.19 70 GLY A C 1
ATOM 525 O O . GLY A 1 70 ? 21.093 0.543 -8.272 1.00 96.19 70 GLY A O 1
ATOM 526 N N . LEU A 1 71 ? 19.266 0.794 -6.984 1.00 94.81 71 LEU A N 1
ATOM 527 C CA . LEU A 1 71 ? 18.349 0.050 -7.856 1.00 94.81 71 LEU A CA 1
ATOM 528 C C . LEU A 1 71 ? 17.280 0.934 -8.502 1.00 94.81 71 LEU A C 1
ATOM 530 O O . LEU A 1 71 ? 17.041 0.817 -9.704 1.00 94.81 71 LEU A O 1
ATOM 534 N N . LEU A 1 72 ? 16.654 1.844 -7.742 1.00 95.00 72 LEU A N 1
ATOM 535 C CA . LEU A 1 72 ? 15.492 2.591 -8.240 1.00 95.00 72 LEU A CA 1
ATOM 536 C C . LEU A 1 72 ? 15.768 3.402 -9.517 1.00 95.00 72 LEU A C 1
ATOM 538 O O . LEU A 1 72 ? 14.910 3.369 -10.395 1.00 95.00 72 LEU A O 1
ATOM 542 N N . PRO A 1 73 ? 16.913 4.090 -9.706 1.00 95.75 73 PRO A N 1
ATOM 543 C CA . PRO A 1 73 ? 17.130 4.879 -10.921 1.00 95.75 73 PRO A CA 1
ATOM 544 C C . PRO A 1 73 ? 17.048 4.048 -12.210 1.00 95.75 73 PRO A C 1
ATOM 546 O O . PRO A 1 73 ? 16.377 4.449 -13.165 1.00 95.75 73 PRO A O 1
ATOM 549 N N . ALA A 1 74 ? 17.687 2.874 -12.226 1.00 96.38 74 ALA A N 1
ATOM 550 C CA . ALA A 1 74 ? 17.677 1.978 -13.379 1.00 96.38 74 ALA A CA 1
ATOM 551 C C . ALA A 1 74 ? 16.292 1.345 -13.573 1.00 96.38 74 ALA A C 1
ATOM 553 O O . ALA A 1 74 ? 15.740 1.403 -14.672 1.00 96.38 74 ALA A O 1
ATOM 554 N N . THR A 1 75 ? 15.688 0.833 -12.496 1.00 95.62 75 THR A N 1
ATOM 555 C CA . THR A 1 75 ? 14.359 0.205 -12.535 1.00 95.62 75 THR A CA 1
ATOM 556 C C . THR A 1 75 ? 13.277 1.173 -13.014 1.00 95.62 75 THR A C 1
ATOM 558 O O . THR A 1 75 ? 12.490 0.837 -13.892 1.00 95.62 75 THR A O 1
ATOM 561 N N . LEU A 1 76 ? 13.263 2.408 -12.505 1.00 96.25 76 LEU A N 1
ATOM 562 C CA . LEU A 1 76 ? 12.294 3.429 -12.910 1.00 96.25 76 LEU A CA 1
ATOM 563 C C . LEU A 1 76 ? 12.484 3.892 -14.359 1.00 96.25 76 LEU A C 1
ATOM 565 O O . LEU A 1 76 ? 11.537 4.383 -14.970 1.00 96.25 76 LEU A O 1
ATOM 569 N N . THR A 1 77 ? 13.700 3.797 -14.900 1.00 97.12 77 THR A N 1
ATOM 570 C CA . THR A 1 77 ? 13.962 4.108 -16.312 1.00 97.12 77 THR A CA 1
ATOM 571 C C . THR A 1 77 ? 13.404 3.009 -17.208 1.00 97.12 77 THR A C 1
ATOM 573 O O . THR A 1 77 ? 12.683 3.319 -18.153 1.00 97.12 77 THR A O 1
ATOM 576 N N . ALA A 1 78 ? 13.673 1.743 -16.874 1.00 96.12 78 ALA A N 1
ATOM 577 C CA . ALA A 1 78 ? 13.154 0.593 -17.611 1.00 96.12 78 ALA A CA 1
ATOM 578 C C . ALA A 1 78 ? 11.618 0.553 -17.592 1.00 96.12 78 ALA A C 1
ATOM 580 O O . ALA A 1 78 ? 10.995 0.530 -18.646 1.00 96.12 78 ALA A O 1
ATOM 581 N N . LEU A 1 79 ? 10.997 0.688 -16.413 1.00 94.75 79 LEU A N 1
ATOM 582 C CA . LEU A 1 79 ? 9.534 0.667 -16.283 1.00 94.75 79 LEU A CA 1
ATOM 583 C C . LEU A 1 79 ? 8.846 1.765 -17.101 1.00 94.75 79 LEU A C 1
ATOM 585 O O . LEU A 1 79 ? 7.815 1.511 -17.709 1.00 94.75 79 LEU A O 1
ATOM 589 N N . ARG A 1 80 ? 9.416 2.975 -17.164 1.00 94.12 80 ARG A N 1
ATOM 590 C CA . ARG A 1 80 ? 8.849 4.057 -17.989 1.00 94.12 80 ARG A CA 1
ATOM 591 C C . ARG A 1 80 ? 8.974 3.802 -19.489 1.00 94.12 80 ARG A C 1
ATOM 593 O O . ARG A 1 80 ? 8.154 4.317 -20.241 1.00 94.12 80 ARG A O 1
ATOM 600 N N . ALA A 1 81 ? 10.010 3.083 -19.916 1.00 94.31 81 ALA A N 1
ATOM 601 C CA . ALA A 1 81 ? 10.217 2.747 -21.320 1.00 94.31 81 ALA A CA 1
ATOM 602 C C . ALA A 1 81 ? 9.305 1.593 -21.759 1.00 94.31 81 ALA A C 1
ATOM 604 O O . ALA A 1 81 ? 8.669 1.686 -22.806 1.00 94.31 81 ALA A O 1
ATOM 605 N N . ASP A 1 82 ? 9.214 0.549 -20.936 1.00 93.69 82 ASP A N 1
ATOM 606 C CA . ASP A 1 82 ? 8.491 -0.681 -21.264 1.00 93.69 82 ASP A CA 1
ATOM 607 C C . ASP A 1 82 ? 6.981 -0.568 -20.973 1.00 93.69 82 ASP A C 1
ATOM 609 O O . ASP A 1 82 ? 6.166 -1.195 -21.652 1.00 93.69 82 ASP A O 1
ATOM 613 N N . HIS A 1 83 ? 6.592 0.249 -19.983 1.00 92.31 83 HIS A N 1
ATOM 614 C CA . HIS A 1 83 ? 5.214 0.400 -19.497 1.00 92.31 83 HIS A CA 1
ATOM 615 C C . HIS A 1 83 ? 4.855 1.882 -19.257 1.00 92.31 83 HIS A C 1
ATOM 617 O O . HIS A 1 83 ? 4.706 2.318 -18.113 1.00 92.31 83 HIS A O 1
ATOM 623 N N . PRO A 1 84 ? 4.705 2.697 -20.318 1.00 90.75 84 PRO A N 1
ATOM 624 C CA . PRO A 1 84 ? 4.506 4.146 -20.196 1.00 90.75 84 PRO A CA 1
ATOM 625 C C . PRO A 1 84 ? 3.203 4.549 -19.484 1.00 90.75 84 PRO A C 1
ATOM 627 O O . PRO A 1 84 ? 3.108 5.664 -18.968 1.00 90.75 84 PRO A O 1
ATOM 630 N N . GLU A 1 85 ? 2.210 3.659 -19.439 1.00 87.94 85 GLU A N 1
ATOM 631 C CA . GLU A 1 85 ? 0.932 3.889 -18.757 1.00 87.94 85 GLU A CA 1
ATOM 632 C C . GLU A 1 85 ? 0.934 3.465 -17.275 1.00 87.94 85 GLU A C 1
ATOM 634 O O . GLU A 1 85 ? 0.005 3.795 -16.532 1.00 87.94 85 GLU A O 1
ATOM 639 N N . LEU A 1 86 ? 1.995 2.793 -16.811 1.00 90.19 86 LEU A N 1
ATOM 640 C CA . LEU A 1 86 ? 2.166 2.414 -15.412 1.00 90.19 86 LEU A CA 1
ATOM 641 C C . LEU A 1 86 ? 2.675 3.604 -14.587 1.00 90.19 86 LEU A C 1
ATOM 643 O O . LEU A 1 86 ? 3.757 4.154 -14.813 1.00 90.19 86 LEU A 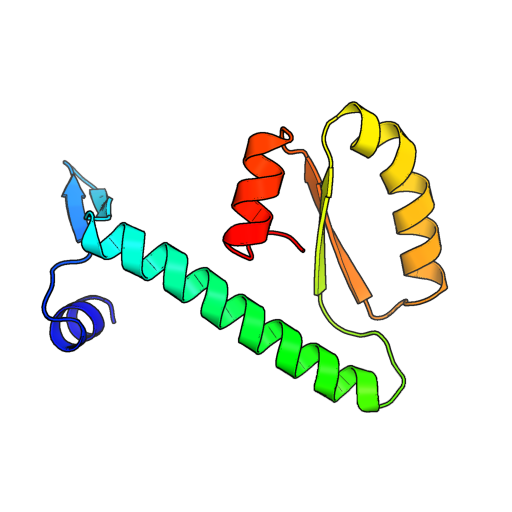O 1
ATOM 647 N N . ARG A 1 87 ? 1.923 3.980 -13.552 1.00 92.50 87 ARG A N 1
ATOM 648 C CA . ARG A 1 87 ? 2.359 4.970 -12.562 1.00 92.50 87 ARG A CA 1
ATOM 649 C C . ARG A 1 87 ? 3.194 4.285 -11.494 1.00 92.50 87 ARG A C 1
ATOM 651 O O . ARG A 1 87 ? 2.694 3.465 -10.738 1.00 92.50 87 ARG A O 1
ATOM 658 N N . VAL A 1 88 ? 4.460 4.670 -11.384 1.00 95.25 88 VAL A N 1
ATOM 659 C CA . VAL A 1 88 ? 5.346 4.150 -10.337 1.00 95.25 88 VAL A CA 1
ATOM 660 C C . VAL A 1 88 ? 5.549 5.201 -9.253 1.00 95.25 88 VAL A C 1
ATOM 662 O O . VAL A 1 88 ? 6.042 6.301 -9.522 1.00 95.25 88 VAL A O 1
ATOM 665 N N . ARG A 1 89 ? 5.200 4.855 -8.015 1.00 95.56 89 ARG A N 1
ATOM 666 C CA . ARG A 1 89 ? 5.548 5.600 -6.802 1.00 95.56 89 ARG A CA 1
ATOM 667 C C . ARG A 1 89 ? 6.664 4.887 -6.060 1.00 95.56 89 ARG A C 1
ATOM 669 O O . ARG A 1 89 ? 6.848 3.683 -6.190 1.00 95.56 89 ARG A O 1
ATOM 676 N N . THR A 1 90 ? 7.411 5.638 -5.262 1.00 95.75 90 THR A N 1
ATOM 677 C CA . THR A 1 90 ? 8.504 5.089 -4.455 1.00 95.75 90 THR A CA 1
ATOM 678 C C . THR A 1 90 ? 8.432 5.607 -3.030 1.00 95.75 90 THR A C 1
ATOM 680 O O . THR A 1 90 ? 8.180 6.797 -2.820 1.00 95.75 90 THR A O 1
ATOM 683 N N . ARG A 1 91 ? 8.712 4.743 -2.054 1.00 95.62 91 ARG A N 1
ATOM 684 C CA . ARG A 1 91 ? 8.879 5.096 -0.642 1.00 95.62 91 ARG A CA 1
ATOM 685 C C . ARG A 1 91 ? 10.202 4.555 -0.117 1.00 95.62 91 ARG A C 1
ATOM 687 O O . ARG A 1 91 ? 10.481 3.364 -0.234 1.00 95.62 91 ARG A O 1
ATOM 694 N N . GLU A 1 9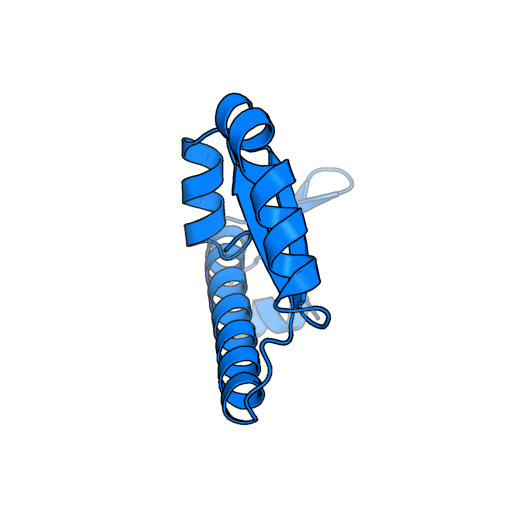2 ? 10.993 5.431 0.493 1.00 95.50 92 GLU A N 1
ATOM 695 C CA . GLU A 1 92 ? 12.176 5.007 1.239 1.00 95.50 92 GLU A CA 1
ATOM 696 C C . GLU A 1 92 ? 11.744 4.601 2.653 1.00 95.50 92 GLU A C 1
ATOM 698 O O . GLU A 1 92 ? 11.194 5.428 3.382 1.00 95.50 92 GLU A O 1
ATOM 703 N N . LEU A 1 93 ? 11.918 3.325 3.006 1.00 95.06 93 LEU A N 1
ATOM 704 C CA . LEU A 1 93 ? 11.496 2.748 4.288 1.00 95.06 93 LEU A CA 1
ATOM 705 C C . LEU A 1 93 ? 12.576 1.801 4.816 1.00 95.06 93 LEU A C 1
ATOM 707 O O . LEU A 1 93 ? 13.217 1.100 4.032 1.00 95.06 93 LEU A O 1
ATOM 711 N N . GLU A 1 94 ? 12.736 1.735 6.138 1.00 94.88 94 GLU A N 1
ATOM 712 C CA . GLU A 1 94 ? 13.557 0.687 6.755 1.00 94.88 94 GLU A CA 1
ATOM 713 C C . GLU A 1 94 ? 12.935 -0.703 6.505 1.00 94.88 94 GLU A C 1
ATOM 715 O O . GLU A 1 94 ? 11.710 -0.805 6.358 1.00 94.88 94 GLU A O 1
ATOM 720 N N . PRO A 1 95 ? 13.730 -1.789 6.446 1.00 90.94 95 PRO A N 1
ATOM 721 C CA . PRO A 1 95 ? 13.254 -3.107 6.019 1.00 90.94 95 PRO A CA 1
ATOM 722 C C . PRO A 1 95 ? 12.029 -3.620 6.787 1.00 90.94 95 PRO A C 1
ATOM 724 O O . PRO A 1 95 ? 11.080 -4.119 6.181 1.00 90.94 95 PRO A O 1
ATOM 727 N N . GLU A 1 96 ? 12.004 -3.465 8.113 1.00 93.31 96 GLU A N 1
ATOM 728 C CA . GLU A 1 96 ? 10.872 -3.880 8.942 1.00 93.31 96 GLU A CA 1
ATOM 729 C C . GLU A 1 96 ? 9.599 -3.072 8.654 1.00 93.31 96 GLU A C 1
ATOM 731 O O . GLU A 1 96 ? 8.492 -3.613 8.688 1.00 93.31 96 GLU A O 1
ATOM 736 N N . GLN A 1 97 ? 9.746 -1.789 8.321 1.00 93.25 97 GLN A N 1
ATOM 737 C CA . GLN A 1 97 ? 8.633 -0.912 7.964 1.00 93.25 97 GLN A CA 1
ATOM 738 C C . GLN A 1 97 ? 8.118 -1.229 6.561 1.00 93.25 97 GLN A C 1
ATOM 740 O O . GLN A 1 97 ? 6.906 -1.251 6.359 1.00 93.25 97 GLN A O 1
ATOM 745 N N . GLY A 1 98 ? 9.021 -1.518 5.619 1.00 92.81 98 GLY A N 1
ATOM 746 C CA . GLY A 1 98 ? 8.680 -1.960 4.268 1.00 92.81 98 GLY A CA 1
ATOM 747 C C . GLY A 1 98 ? 7.876 -3.258 4.285 1.00 92.81 98 GLY A C 1
ATOM 748 O O . GLY A 1 98 ? 6.806 -3.319 3.688 1.00 92.81 98 GLY A O 1
ATOM 749 N N . LEU A 1 99 ? 8.312 -4.260 5.059 1.00 91.50 99 LEU A N 1
ATOM 750 C CA . LEU A 1 99 ? 7.575 -5.521 5.201 1.00 91.50 99 LEU A CA 1
ATOM 751 C C . LEU A 1 99 ? 6.160 -5.303 5.757 1.00 91.50 99 LEU A C 1
ATOM 753 O O . LEU A 1 99 ? 5.193 -5.866 5.247 1.00 91.50 99 LEU A O 1
ATOM 757 N N . LEU A 1 100 ? 6.025 -4.476 6.797 1.00 89.38 100 LEU A N 1
ATOM 758 C CA . LEU A 1 100 ? 4.715 -4.145 7.359 1.00 89.38 100 LEU A CA 1
ATOM 759 C C . LEU A 1 100 ? 3.839 -3.370 6.369 1.00 89.38 100 LEU A C 1
ATOM 761 O O . LEU A 1 100 ? 2.632 -3.595 6.335 1.00 89.38 100 LEU A O 1
ATOM 765 N N . ALA A 1 101 ? 4.430 -2.481 5.572 1.00 89.94 101 ALA A N 1
ATOM 766 C CA . ALA A 1 101 ? 3.722 -1.729 4.546 1.00 89.94 101 ALA A CA 1
ATOM 767 C C . ALA A 1 101 ? 3.190 -2.654 3.437 1.00 89.94 101 ALA A C 1
ATOM 769 O O . ALA A 1 101 ? 2.031 -2.506 3.058 1.00 89.94 101 ALA A O 1
ATOM 770 N N . VAL A 1 102 ? 3.965 -3.657 2.999 1.00 90.06 102 VAL A N 1
ATOM 771 C CA . VAL A 1 102 ? 3.496 -4.687 2.047 1.00 90.06 102 VAL A CA 1
ATOM 772 C C . VAL A 1 102 ? 2.328 -5.471 2.645 1.00 90.06 102 VAL A C 1
ATOM 774 O O . VAL A 1 102 ? 1.285 -5.635 2.021 1.00 90.06 102 VAL A O 1
ATOM 777 N N . LEU A 1 103 ? 2.452 -5.913 3.903 1.00 86.56 103 LEU A N 1
ATOM 778 C CA . LEU A 1 103 ? 1.386 -6.658 4.586 1.00 86.56 103 LEU A CA 1
ATOM 779 C C . LEU A 1 103 ? 0.083 -5.857 4.731 1.00 86.56 103 LEU A C 1
ATOM 781 O O . LEU A 1 103 ? -0.996 -6.453 4.795 1.00 86.56 103 LEU A O 1
ATOM 785 N N . ARG A 1 104 ? 0.183 -4.528 4.815 1.00 85.38 104 ARG A N 1
ATOM 786 C CA . ARG A 1 104 ? -0.960 -3.608 4.867 1.00 85.38 104 ARG A CA 1
ATOM 787 C C . ARG A 1 104 ? -1.498 -3.227 3.488 1.00 85.38 104 ARG A C 1
ATOM 789 O O . ARG A 1 104 ? -2.638 -2.783 3.423 1.00 85.38 104 ARG A O 1
ATOM 796 N N . GLY A 1 105 ? -0.728 -3.427 2.419 1.00 84.50 105 GLY A N 1
ATOM 797 C CA . GLY A 1 105 ? -1.048 -2.923 1.081 1.00 84.50 105 GLY A CA 1
ATOM 798 C C . GLY A 1 105 ? -0.768 -1.425 0.913 1.00 84.50 105 GLY A C 1
ATOM 799 O O . GLY A 1 105 ? -1.361 -0.783 0.059 1.00 84.50 105 GLY A O 1
ATOM 800 N N . ASP A 1 106 ? 0.102 -0.846 1.747 1.00 86.25 106 ASP A N 1
ATOM 801 C CA . ASP A 1 106 ? 0.545 0.552 1.624 1.00 86.25 106 ASP A CA 1
ATOM 802 C C . ASP A 1 106 ? 1.636 0.734 0.545 1.00 86.25 106 ASP A C 1
ATOM 804 O O . ASP A 1 106 ? 1.953 1.870 0.166 1.00 86.25 106 ASP A O 1
ATOM 808 N N . VAL A 1 107 ? 2.274 -0.374 0.156 1.00 91.50 107 VAL A N 1
ATOM 809 C CA . VAL A 1 107 ? 3.291 -0.539 -0.892 1.00 91.50 107 VAL A CA 1
ATOM 810 C C . VAL A 1 107 ? 3.122 -1.935 -1.508 1.00 91.50 107 VAL A C 1
ATOM 812 O O . VAL A 1 107 ? 2.542 -2.810 -0.858 1.00 91.50 107 VAL A O 1
ATOM 815 N N . ASP A 1 108 ? 3.650 -2.127 -2.713 1.00 88.94 108 ASP A N 1
ATOM 816 C CA . ASP A 1 108 ? 3.567 -3.357 -3.511 1.00 88.94 108 ASP A CA 1
ATOM 817 C C . ASP A 1 108 ? 4.890 -4.140 -3.528 1.00 88.94 108 ASP A C 1
ATOM 819 O O . ASP A 1 108 ? 5.974 -3.499 -3.535 1.00 88.94 108 ASP A O 1
#

Secondary structure (DSSP, 8-state):
-HHHHHHHHTS--EEEETTEEEE-HHHHHHHHHHHHHHHHHHHHHHHHHHTTT---EEEEEEE-HHHHHHHHHHHHHHHHHH-TTEEEEEEE--HHHHHHHHHHTS--

Nearest PDB structures (foldseek):
  9f14-assembly1_A  TM=7.417E-01  e=1.399E-06  Klebsiella aerogenes
  4x6g-assembly1_D  TM=7.236E-01  e=5.031E-05  Pseudomonas aeruginosa PAO1
  6g4r-assembly1_B  TM=5.516E-01  e=4.702E-05  Corynebacterium glutamicum
  6g4r-assembly1_E  TM=5.068E-01  e=9.891E-05  Corynebacterium glutamicum
  3hhg-assembly1_D  TM=4.914E-01  e=1.058E-04  Neisseria meningitidis serogroup B

Mean predicted aligned error: 8.1 Å

Sequence (108 aa):
QMAKLEREVGQQLLARNGRGVRLTDAGRLLADHAARILSQVELAQSDIEAQRGEVVGEVTLSAFPTAARGLLPATLTALRADHPELRVRTRELEPEQGLLAVLRGDVD

Foldseek 3Di:
DQVVVCVVVVHRQWDDDPVDIDGDPVVVVVLLVVLVVVLVVQVVVQVVVCVVVARADEAEAEDAPVCCVVPVVVVVVVCCVVHVRYHYHYDHDDPVVRVSCVSSSVGD

Radius of gyration: 17.97 Å; Cα contacts (8 Å, |Δi|>4): 117; chains: 1; bounding box: 45×27×47 Å